Protein AF-A0A645CYQ6-F1 (afdb_monomer_lite)

InterPro domains:
  IPR005130 Serine dehydratase-like, alpha subunit [PF03313] (1-161)
  IPR021144 Uncharacterised protein family UPF0597 [PTHR30501] (1-165)

Foldseek 3Di:
DDAPPHPLLLCLLQVLLQVLCVVVVHDPVLSVVLSVQLSVQLVVLDVLLDPDFQFPSNQLSSLLSNLLSNLCSVPVDNQLSFLLSLQSNVVRLPHGDLDDDPVSVVSNVNSSVSSVVSSVCSVVVDGDDDDDLRDPGSVSSSVSSSCCGCVVCVCVVVVSVVVVVVVVD

Second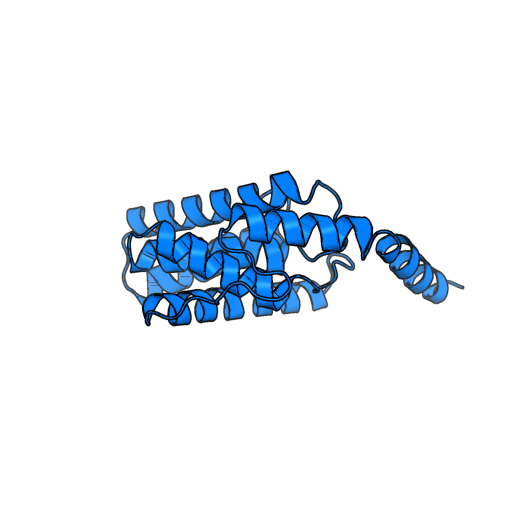ary structure (DSSP, 8-state):
--BTTBHHHHHHHHHHHHHHHHHTT--HHHHHHHHHHHHHHHHHHHHHS-SS-SB-TTTTHHHHHHHHHHHHHHH--HHHHHHHHHHHHHHHTT-B---SSHHHHHHHHHHHHHHHHHHHHHHTT----SBTTB-SSHHHHHHHHHHIIIIISTTHHHHHHHHHHTT--

Structure (mmCIF, N/CA/C/O backbone):
data_AF-A0A645CYQ6-F1
#
_entry.id   AF-A0A645CYQ6-F1
#
loop_
_atom_site.group_PDB
_atom_site.id
_atom_site.type_symbol
_atom_site.label_atom_id
_atom_site.label_alt_id
_atom_site.label_comp_id
_atom_site.label_asym_id
_atom_site.label_entity_id
_atom_site.label_seq_id
_atom_site.pdbx_PDB_ins_code
_atom_site.Cartn_x
_atom_site.Cartn_y
_atom_site.Cartn_z
_atom_site.occupancy
_atom_site.B_iso_or_equiv
_atom_site.auth_seq_id
_atom_site.auth_comp_id
_atom_site.auth_asym_id
_atom_site.auth_atom_id
_atom_site.pdbx_PDB_model_num
ATOM 1 N N . MET A 1 1 ? -10.709 13.155 -4.428 1.00 62.00 1 MET A N 1
ATOM 2 C CA . MET A 1 1 ? -10.598 11.785 -4.979 1.00 62.00 1 MET A CA 1
ATOM 3 C C . MET A 1 1 ? -9.178 11.400 -5.393 1.00 62.00 1 MET A C 1
ATOM 5 O O . MET A 1 1 ? -8.985 10.244 -5.729 1.00 62.00 1 MET A O 1
ATOM 9 N N . SER A 1 2 ? -8.180 12.291 -5.383 1.00 88.69 2 SER A N 1
ATOM 10 C CA . SER A 1 2 ? -6.776 11.894 -5.559 1.00 88.69 2 SER A CA 1
ATOM 11 C C . SER A 1 2 ? -6.107 11.621 -4.207 1.00 88.69 2 SER A C 1
ATOM 13 O O . SER A 1 2 ? -6.511 12.179 -3.189 1.00 88.69 2 SER A O 1
ATOM 15 N N . SER A 1 3 ? -5.082 10.769 -4.201 1.00 91.56 3 SER A N 1
ATOM 16 C CA . SER A 1 3 ? -4.177 10.560 -3.065 1.00 91.56 3 SER A CA 1
ATOM 17 C C . SER A 1 3 ? -2.741 10.702 -3.556 1.00 91.56 3 SER A C 1
ATOM 19 O O . SER A 1 3 ? -2.401 10.170 -4.615 1.00 91.56 3 SER A O 1
ATOM 21 N N . ALA A 1 4 ? -1.906 11.458 -2.838 1.00 89.31 4 ALA A N 1
ATOM 22 C CA . ALA A 1 4 ? -0.513 11.720 -3.219 1.00 89.31 4 ALA A CA 1
ATOM 23 C C . ALA A 1 4 ? -0.338 12.107 -4.712 1.00 89.31 4 ALA A C 1
ATOM 25 O O . ALA A 1 4 ? 0.559 11.617 -5.394 1.00 89.31 4 ALA A O 1
ATOM 26 N N . GLY A 1 5 ? -1.243 12.942 -5.239 1.00 87.75 5 GLY A N 1
ATOM 27 C CA . GLY A 1 5 ? -1.195 13.447 -6.619 1.00 87.75 5 GLY A CA 1
ATOM 28 C C . GLY A 1 5 ? -1.771 12.530 -7.709 1.00 87.75 5 GLY A C 1
ATOM 29 O O . GLY A 1 5 ? -1.772 12.927 -8.867 1.00 87.75 5 GLY A O 1
ATOM 30 N N . SER A 1 6 ? -2.300 11.344 -7.379 1.00 92.00 6 SER A N 1
ATOM 31 C CA . SER A 1 6 ? -2.848 10.391 -8.362 1.00 92.00 6 SER A CA 1
ATOM 32 C C . SER A 1 6 ? -4.301 10.016 -8.066 1.00 92.00 6 SER A C 1
ATOM 34 O O . SER A 1 6 ? -4.667 9.727 -6.924 1.00 92.00 6 SER A O 1
ATOM 36 N N . GLY A 1 7 ? -5.136 9.993 -9.110 1.00 94.50 7 GLY A N 1
ATOM 37 C CA . GLY A 1 7 ? -6.523 9.523 -9.032 1.00 94.50 7 GLY A CA 1
ATOM 38 C C . GLY A 1 7 ? -6.609 8.031 -8.708 1.00 94.50 7 GLY A C 1
ATOM 39 O O . GLY A 1 7 ? -7.350 7.650 -7.810 1.00 94.50 7 GLY A O 1
ATOM 40 N N . ASN A 1 8 ? -5.775 7.201 -9.345 1.00 95.25 8 ASN A N 1
ATOM 41 C CA . ASN A 1 8 ? -5.753 5.755 -9.096 1.00 95.25 8 ASN A CA 1
ATOM 42 C C . ASN A 1 8 ? -5.327 5.428 -7.662 1.00 95.25 8 ASN A C 1
ATOM 44 O O . ASN A 1 8 ? -5.884 4.519 -7.060 1.00 95.25 8 ASN A O 1
ATOM 48 N N . HIS A 1 9 ? -4.401 6.201 -7.081 1.00 95.88 9 HIS A N 1
ATOM 49 C CA . HIS A 1 9 ? -4.078 6.049 -5.659 1.00 95.88 9 HIS A CA 1
ATOM 50 C C . HIS A 1 9 ? -5.285 6.372 -4.779 1.00 95.88 9 HIS A C 1
ATOM 52 O O . HIS A 1 9 ? -5.504 5.708 -3.776 1.00 95.88 9 HIS A O 1
ATOM 58 N N . GLY A 1 10 ? -6.061 7.400 -5.127 1.00 97.06 10 GLY A N 1
ATOM 59 C CA . GLY A 1 10 ? -7.255 7.752 -4.369 1.00 97.06 10 GLY A CA 1
ATOM 60 C C . GLY A 1 10 ? -8.356 6.703 -4.485 1.00 97.06 10 GLY A C 1
ATOM 61 O O . GLY A 1 10 ? -8.960 6.367 -3.475 1.00 97.06 10 GLY A O 1
ATOM 62 N N . VAL A 1 11 ? -8.561 6.118 -5.669 1.00 97.38 11 VAL A N 1
ATOM 63 C CA . VAL A 1 11 ? -9.482 4.984 -5.847 1.00 97.38 11 VAL A CA 1
ATOM 64 C C . VAL A 1 11 ? -9.078 3.818 -4.941 1.00 97.38 11 VAL A C 1
ATOM 66 O O . VAL A 1 11 ? -9.915 3.356 -4.166 1.00 97.38 11 VAL A O 1
ATOM 69 N N . THR A 1 12 ? -7.805 3.398 -4.964 1.00 98.06 12 THR A N 1
ATOM 70 C CA . THR A 1 12 ? -7.322 2.310 -4.097 1.00 98.06 12 THR A CA 1
ATOM 71 C C . THR A 1 12 ? -7.383 2.673 -2.612 1.00 98.06 12 THR A C 1
ATOM 73 O O . THR A 1 12 ? -7.755 1.832 -1.813 1.00 98.06 12 THR A O 1
ATOM 76 N N . ALA A 1 13 ? -7.048 3.903 -2.216 1.00 98.31 13 ALA A N 1
ATOM 77 C CA . ALA A 1 13 ? -7.026 4.299 -0.804 1.00 98.31 13 ALA A CA 1
ATOM 78 C C . ALA A 1 13 ? -8.433 4.476 -0.199 1.00 98.31 13 ALA A C 1
ATOM 80 O O . ALA A 1 13 ? -8.610 4.351 1.008 1.00 98.31 13 ALA A O 1
ATOM 81 N N . ILE A 1 14 ? -9.437 4.807 -1.016 1.00 98.50 14 ILE A N 1
ATOM 82 C CA . ILE A 1 14 ? -10.775 5.162 -0.525 1.00 98.50 14 ILE A CA 1
ATOM 83 C C . ILE A 1 14 ? -11.738 3.981 -0.634 1.00 98.50 14 ILE A C 1
ATOM 85 O O . ILE A 1 14 ? -12.388 3.632 0.350 1.00 98.50 14 ILE A O 1
ATOM 89 N N . LEU A 1 15 ? -11.874 3.386 -1.825 1.00 98.31 15 LEU A N 1
ATOM 90 C CA . LEU A 1 15 ? -12.979 2.462 -2.096 1.00 98.31 15 LEU A CA 1
ATOM 91 C C . LEU A 1 15 ? -12.915 1.162 -1.283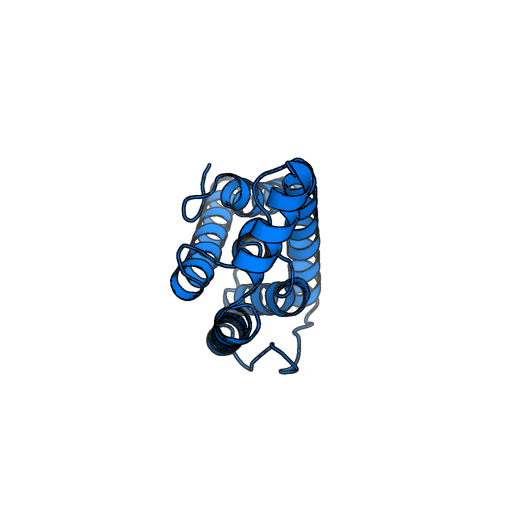 1.00 98.31 15 LEU A C 1
ATOM 93 O O . LEU A 1 15 ? -13.945 0.805 -0.718 1.00 98.31 15 LEU A O 1
ATOM 97 N N . PRO A 1 16 ? -11.769 0.469 -1.149 1.00 98.38 16 PRO A N 1
ATOM 98 C CA . PRO A 1 16 ? -11.689 -0.754 -0.350 1.00 98.38 16 PRO A CA 1
ATOM 99 C C . PRO A 1 16 ? -12.072 -0.510 1.112 1.00 98.38 16 PRO A C 1
ATOM 101 O O . PRO A 1 16 ? -12.863 -1.261 1.678 1.00 98.38 16 PRO A O 1
ATOM 104 N N . VAL A 1 17 ? -11.586 0.591 1.698 1.00 98.75 17 VAL A N 1
ATOM 105 C CA . VAL A 1 17 ? -11.912 0.995 3.073 1.00 98.75 17 VAL A CA 1
ATOM 106 C C . VAL A 1 17 ? -13.404 1.298 3.207 1.00 98.75 17 VAL A C 1
ATOM 108 O O . VAL A 1 17 ? -14.053 0.790 4.117 1.00 98.75 17 VAL A O 1
ATOM 111 N N . ALA A 1 18 ? -13.965 2.089 2.289 1.00 98.56 18 ALA A N 1
ATOM 112 C CA . ALA A 1 18 ? -15.375 2.471 2.313 1.00 98.56 18 ALA A CA 1
ATOM 113 C C . ALA A 1 18 ? -16.317 1.270 2.127 1.00 98.56 18 ALA A C 1
ATOM 115 O O . ALA A 1 18 ? -17.326 1.174 2.823 1.00 98.56 18 ALA A O 1
ATOM 116 N N . VAL A 1 19 ? -15.976 0.336 1.234 1.00 98.44 19 VAL A N 1
ATOM 117 C CA . VAL A 1 19 ? -16.746 -0.898 1.018 1.00 98.44 19 VAL A CA 1
ATOM 118 C C . VAL A 1 19 ? -16.697 -1.789 2.259 1.00 98.44 19 VAL A C 1
ATOM 120 O O . VAL A 1 19 ? -17.742 -2.276 2.687 1.00 98.44 19 VAL A O 1
ATOM 123 N N . CYS A 1 20 ? -15.528 -1.952 2.891 1.00 98.56 20 CYS A N 1
ATOM 124 C CA . CYS A 1 20 ? -15.419 -2.692 4.152 1.00 98.56 20 CYS A CA 1
ATOM 125 C C . CYS A 1 20 ? -16.236 -2.024 5.267 1.00 98.56 20 CYS A C 1
ATOM 127 O O . CYS A 1 20 ? -16.967 -2.697 5.990 1.00 98.56 20 CYS A O 1
ATOM 129 N N . ALA A 1 21 ? -16.169 -0.697 5.378 1.00 98.62 21 ALA A N 1
ATOM 130 C CA . ALA A 1 21 ? -16.945 0.065 6.350 1.00 98.62 21 ALA A CA 1
ATOM 131 C C . ALA A 1 21 ? -18.450 -0.121 6.166 1.00 98.62 21 ALA A C 1
ATOM 133 O O . ALA A 1 21 ? -19.156 -0.412 7.131 1.00 98.62 21 ALA A O 1
ATOM 134 N N . GLN A 1 22 ? -18.927 -0.021 4.925 1.00 98.56 22 GLN A N 1
ATOM 135 C CA . GLN A 1 22 ? -20.325 -0.258 4.594 1.00 98.56 22 GLN A CA 1
ATOM 136 C C . GLN A 1 22 ? -20.743 -1.692 4.937 1.00 98.56 22 GLN A C 1
ATOM 138 O O . GLN A 1 22 ? -21.782 -1.887 5.564 1.00 98.56 22 GLN A O 1
ATOM 143 N N . HIS A 1 23 ? -19.933 -2.685 4.560 1.00 98.31 23 HIS A N 1
ATOM 144 C CA . HIS A 1 23 ? -20.214 -4.095 4.827 1.00 98.31 23 HIS A CA 1
ATOM 145 C C . HIS A 1 23 ? -20.321 -4.394 6.330 1.00 98.31 23 HIS A C 1
ATOM 147 O O . HIS A 1 23 ? -21.205 -5.135 6.749 1.00 98.31 23 HIS A O 1
ATOM 153 N N . HIS A 1 24 ? -19.466 -3.775 7.146 1.00 98.12 24 HIS A N 1
ATOM 154 C CA . HIS A 1 24 ? -19.449 -3.952 8.599 1.00 98.12 24 HIS A CA 1
ATOM 155 C C . HIS A 1 24 ? -20.334 -2.954 9.366 1.00 98.12 24 HIS A C 1
ATOM 157 O O . HIS A 1 24 ? -20.230 -2.870 10.589 1.00 98.12 24 HIS A O 1
ATOM 163 N N . GLY A 1 25 ? -21.198 -2.194 8.681 1.00 98.25 25 GLY A N 1
ATOM 164 C CA . GLY A 1 25 ? -22.139 -1.269 9.323 1.00 98.25 25 GLY A CA 1
ATOM 165 C C . GLY A 1 25 ? -21.470 -0.137 10.110 1.00 98.25 25 GLY A C 1
ATOM 166 O O . GLY A 1 25 ? -22.033 0.352 11.089 1.00 98.25 25 GLY A O 1
ATOM 167 N N . LYS A 1 26 ? -20.259 0.265 9.714 1.00 98.62 26 LYS A N 1
ATOM 168 C CA . LYS A 1 26 ? -19.477 1.304 10.389 1.00 98.62 26 LYS A CA 1
ATOM 169 C C . LYS A 1 26 ? -20.088 2.685 10.181 1.00 98.62 26 LYS A C 1
ATOM 171 O O . LYS A 1 26 ? -20.626 3.002 9.118 1.00 98.62 26 LYS A O 1
ATOM 176 N N . SER A 1 27 ? -19.975 3.536 11.196 1.00 98.50 27 SER A N 1
ATOM 177 C CA . SER A 1 27 ? -20.484 4.903 11.133 1.00 98.50 27 SER A CA 1
ATOM 178 C C . SER A 1 27 ? -19.724 5.748 10.104 1.00 98.50 27 SER A C 1
ATOM 180 O O . SER A 1 27 ? -18.590 5.455 9.706 1.00 98.50 27 SER A O 1
ATOM 182 N N . ARG A 1 28 ? -20.331 6.867 9.693 1.00 98.25 28 ARG A N 1
ATOM 183 C CA . ARG A 1 28 ? -19.683 7.840 8.799 1.00 98.25 28 ARG A CA 1
ATOM 184 C C . ARG A 1 28 ? -18.390 8.398 9.397 1.00 98.25 28 ARG A C 1
ATOM 186 O O . ARG A 1 28 ? -17.447 8.650 8.652 1.00 98.25 28 ARG A O 1
ATOM 193 N N . GLU A 1 29 ? -18.344 8.590 10.714 1.00 98.50 29 GLU A N 1
ATOM 194 C CA . GLU A 1 29 ? -17.149 9.086 11.397 1.00 98.50 29 GLU A CA 1
ATOM 195 C C . GLU A 1 29 ? -16.026 8.042 11.402 1.00 98.50 29 GLU A C 1
ATOM 197 O O . GLU A 1 29 ? -14.911 8.364 10.995 1.00 98.50 29 GLU A O 1
ATOM 202 N N . GLU A 1 30 ? -16.315 6.790 11.780 1.00 98.62 30 GLU A N 1
ATOM 203 C CA . GLU A 1 30 ? -15.337 5.692 11.717 1.00 98.62 30 GLU A CA 1
ATOM 204 C C . GLU A 1 30 ? -14.794 5.517 10.294 1.00 98.62 30 GLU A C 1
ATOM 206 O O . GLU A 1 30 ? -13.582 5.438 10.089 1.00 98.62 30 GLU A O 1
ATOM 211 N N . THR A 1 31 ? -15.685 5.548 9.299 1.00 98.75 31 THR A N 1
ATOM 212 C CA . THR A 1 31 ? -15.318 5.461 7.880 1.00 98.75 31 THR A CA 1
ATOM 213 C C . THR A 1 31 ? -14.387 6.603 7.478 1.00 98.75 31 THR A C 1
ATOM 215 O O . THR A 1 31 ? -13.348 6.374 6.862 1.00 98.75 31 THR A O 1
ATOM 218 N N . ALA A 1 32 ? -14.725 7.845 7.842 1.00 98.56 32 ALA A N 1
ATOM 219 C CA . ALA A 1 32 ? -13.914 9.011 7.510 1.00 98.56 32 ALA A CA 1
ATOM 220 C C . ALA A 1 32 ? -12.528 8.953 8.169 1.00 98.56 32 ALA A C 1
ATOM 222 O O . ALA A 1 32 ? -11.531 9.253 7.509 1.00 98.56 32 ALA A O 1
ATOM 223 N N . ARG A 1 33 ? -12.446 8.523 9.436 1.00 98.62 33 ARG A N 1
ATOM 224 C CA . ARG A 1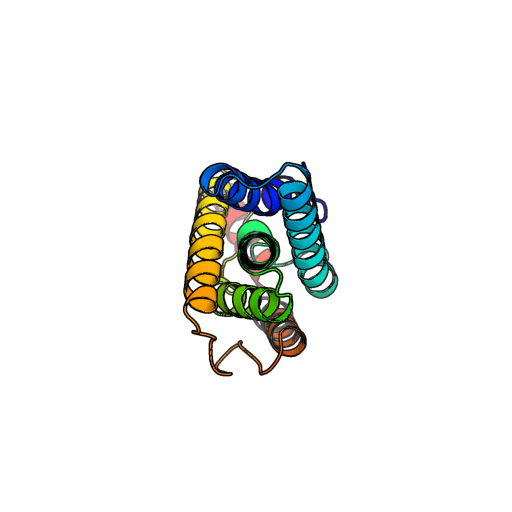 33 ? -11.174 8.337 10.152 1.00 98.62 33 ARG A CA 1
ATOM 225 C C . ARG A 1 33 ? -10.307 7.270 9.486 1.00 98.62 33 ARG A C 1
ATOM 227 O O . ARG A 1 33 ? -9.130 7.520 9.244 1.00 98.62 33 ARG A O 1
ATOM 234 N N . ALA A 1 34 ? -10.885 6.128 9.122 1.00 98.75 34 ALA A N 1
ATOM 235 C CA . ALA A 1 34 ? -10.164 5.053 8.443 1.00 98.75 34 ALA A CA 1
ATOM 236 C C . ALA A 1 34 ? -9.672 5.451 7.040 1.00 98.75 34 ALA A C 1
ATOM 238 O O . ALA A 1 34 ? -8.531 5.167 6.676 1.00 98.75 34 ALA A O 1
ATOM 239 N N . VAL A 1 35 ? -10.492 6.166 6.263 1.00 98.69 35 VAL A N 1
ATOM 240 C CA . VAL A 1 35 ? -10.087 6.694 4.948 1.00 98.69 35 VAL A CA 1
ATOM 241 C C . VAL A 1 35 ? -8.970 7.732 5.096 1.00 98.69 35 VAL A C 1
ATOM 243 O O . VAL A 1 35 ? -7.998 7.708 4.339 1.00 98.69 35 VAL A O 1
ATOM 246 N N . ALA A 1 36 ? -9.053 8.619 6.093 1.00 98.44 36 ALA A N 1
ATOM 247 C CA . ALA A 1 36 ? -7.977 9.562 6.392 1.00 98.44 36 ALA A CA 1
ATOM 248 C C . ALA A 1 36 ? -6.676 8.832 6.765 1.00 98.44 36 ALA A C 1
ATOM 250 O O . ALA A 1 36 ? -5.612 9.176 6.247 1.00 98.44 36 ALA A O 1
ATOM 251 N N . PHE A 1 37 ? -6.763 7.782 7.586 1.00 98.44 37 PHE A N 1
ATOM 252 C CA . PHE A 1 37 ? -5.625 6.933 7.937 1.00 98.44 37 PHE A CA 1
ATOM 253 C C . PHE A 1 37 ? -4.995 6.283 6.695 1.00 98.44 37 PHE A C 1
ATOM 255 O O . PHE A 1 37 ? -3.783 6.365 6.501 1.00 98.44 37 PHE A O 1
ATOM 262 N N . SER A 1 38 ? -5.813 5.743 5.785 1.00 98.81 38 SER A N 1
ATOM 263 C CA . SER A 1 38 ? -5.340 5.186 4.510 1.00 98.81 38 SER A CA 1
ATOM 264 C C . SER A 1 38 ? -4.592 6.212 3.653 1.00 98.81 38 SER A C 1
ATOM 266 O O . SER A 1 38 ? -3.576 5.890 3.026 1.00 98.81 38 SER A O 1
ATOM 268 N N . HIS A 1 39 ? -5.072 7.457 3.602 1.00 98.44 39 HIS A N 1
ATOM 269 C CA . HIS A 1 39 ? -4.386 8.535 2.890 1.00 98.44 39 HIS A CA 1
ATOM 270 C C . HIS A 1 39 ? -3.038 8.883 3.526 1.00 98.44 39 HIS A C 1
ATOM 272 O O . HIS A 1 39 ? -2.054 9.043 2.800 1.00 98.44 39 HIS A O 1
ATOM 278 N N . LEU A 1 40 ? -2.975 8.969 4.856 1.00 98.06 40 LEU A N 1
ATOM 279 C CA . LEU A 1 40 ? -1.735 9.238 5.585 1.00 98.06 40 LEU A CA 1
ATOM 280 C C . LEU A 1 40 ? -0.703 8.127 5.358 1.00 98.06 40 LEU A C 1
ATOM 282 O O . LEU A 1 40 ? 0.437 8.427 5.009 1.00 98.06 40 LEU A O 1
ATOM 286 N N . ALA A 1 41 ? -1.115 6.862 5.448 1.00 98.31 41 ALA A N 1
ATOM 287 C CA . ALA A 1 41 ? -0.261 5.705 5.182 1.00 98.31 41 ALA A CA 1
ATOM 288 C C . ALA A 1 41 ? 0.242 5.670 3.724 1.00 98.31 41 ALA A C 1
ATOM 290 O O . ALA A 1 41 ? 1.429 5.463 3.469 1.00 98.31 41 ALA A O 1
ATOM 291 N N . THR A 1 42 ? -0.629 5.974 2.754 1.00 97.94 42 THR A N 1
ATOM 292 C CA . THR A 1 42 ? -0.226 6.109 1.341 1.00 97.94 42 THR A CA 1
ATOM 293 C C . THR A 1 42 ? 0.813 7.222 1.173 1.00 97.94 42 THR A C 1
ATOM 295 O O . THR A 1 42 ? 1.822 7.047 0.488 1.00 97.94 42 THR A O 1
ATOM 298 N N . SER A 1 43 ? 0.573 8.377 1.801 1.00 96.38 43 SER A N 1
ATOM 299 C CA . SER A 1 43 ? 1.466 9.536 1.749 1.00 96.38 43 SER A CA 1
ATOM 300 C C . SER A 1 43 ? 2.825 9.233 2.383 1.00 96.38 43 SER A C 1
ATOM 302 O O . SER A 1 43 ? 3.851 9.595 1.815 1.00 96.38 43 SER A O 1
ATOM 304 N N . TYR A 1 44 ? 2.849 8.499 3.499 1.00 96.81 44 TYR A N 1
ATOM 305 C CA . TYR A 1 44 ? 4.069 8.052 4.174 1.00 96.81 44 TYR A CA 1
ATOM 306 C C . TYR A 1 44 ? 4.984 7.236 3.247 1.00 96.81 44 TYR A C 1
ATOM 308 O O . TYR A 1 44 ? 6.196 7.453 3.219 1.00 96.81 44 TYR A O 1
ATOM 316 N N . ILE A 1 45 ? 4.423 6.323 2.451 1.00 96.19 45 ILE A N 1
ATOM 317 C CA . ILE A 1 45 ? 5.205 5.539 1.482 1.00 96.19 45 ILE A CA 1
ATOM 318 C C . ILE A 1 45 ? 5.622 6.425 0.300 1.00 96.19 45 ILE A C 1
ATOM 320 O O . ILE A 1 45 ? 6.758 6.376 -0.180 1.00 96.19 45 ILE A O 1
ATOM 324 N N . LYS A 1 46 ? 4.708 7.272 -0.187 1.00 94.56 46 LYS A N 1
ATOM 325 C CA . LYS A 1 46 ? 4.966 8.140 -1.342 1.00 94.56 46 LYS A CA 1
ATOM 326 C C . LYS A 1 46 ? 5.985 9.243 -1.078 1.00 94.56 46 LYS A C 1
ATOM 328 O O . LYS A 1 46 ? 6.704 9.593 -2.010 1.00 94.56 46 LYS A O 1
ATOM 333 N N . SER A 1 47 ? 6.093 9.749 0.147 1.00 93.44 47 SER A N 1
ATOM 334 C CA . SER A 1 47 ? 7.106 10.746 0.508 1.00 93.44 47 SER A CA 1
ATOM 335 C C . SER A 1 47 ? 8.529 10.186 0.459 1.00 93.44 47 SER A C 1
ATOM 337 O O . SER A 1 47 ? 9.461 10.953 0.244 1.00 93.44 47 SER A O 1
ATOM 339 N N . ARG A 1 48 ? 8.692 8.863 0.599 1.00 93.38 48 ARG A N 1
ATOM 340 C CA . ARG A 1 48 ? 9.992 8.170 0.576 1.00 93.38 48 ARG A CA 1
ATOM 341 C C . ARG A 1 48 ? 10.350 7.584 -0.786 1.00 93.38 48 ARG A C 1
ATOM 343 O O . ARG A 1 48 ? 11.507 7.593 -1.164 1.00 93.38 48 ARG A O 1
ATOM 350 N N . THR A 1 49 ? 9.357 7.129 -1.549 1.00 88.38 49 THR A N 1
ATOM 351 C CA . THR A 1 49 ? 9.558 6.559 -2.901 1.00 88.38 49 THR A CA 1
ATOM 352 C C . THR A 1 49 ? 9.675 7.606 -4.011 1.00 88.38 49 THR A C 1
ATOM 354 O O . THR A 1 49 ? 9.781 7.253 -5.181 1.00 88.38 49 THR A O 1
ATOM 357 N N . GLY A 1 50 ? 9.596 8.896 -3.677 1.00 81.56 50 GLY A N 1
ATOM 358 C CA . GLY A 1 50 ? 9.746 9.988 -4.634 1.00 81.56 50 GLY A CA 1
ATOM 359 C C . GLY A 1 50 ? 8.551 10.200 -5.576 1.00 81.56 50 GLY A C 1
ATOM 360 O O . GLY A 1 50 ? 7.538 9.486 -5.566 1.00 81.56 50 GLY A O 1
ATOM 361 N N . ARG A 1 51 ? 8.666 11.252 -6.399 1.00 74.44 51 ARG A N 1
ATOM 362 C CA . ARG A 1 51 ? 7.637 11.667 -7.371 1.00 74.44 51 ARG A CA 1
ATOM 363 C C . ARG A 1 51 ? 7.540 10.727 -8.572 1.00 74.44 51 ARG A C 1
ATOM 365 O O . ARG A 1 51 ? 6.429 10.427 -9.000 1.00 74.44 51 ARG A O 1
ATOM 372 N N . LEU A 1 52 ? 8.682 10.277 -9.087 1.00 77.62 52 LEU A N 1
ATOM 373 C CA . LEU A 1 52 ? 8.782 9.297 -10.163 1.00 77.62 52 LEU A CA 1
ATOM 374 C C . LEU A 1 52 ? 9.304 7.994 -9.553 1.00 77.62 52 LEU A C 1
ATOM 376 O O . LEU A 1 52 ? 10.300 8.025 -8.838 1.00 77.62 52 LEU A O 1
ATOM 380 N N . THR A 1 53 ? 8.617 6.877 -9.781 1.00 83.31 53 THR A N 1
ATOM 381 C CA . THR A 1 53 ? 9.064 5.565 -9.302 1.00 83.31 53 THR A CA 1
ATOM 382 C C . THR A 1 53 ? 8.715 4.481 -10.321 1.00 83.31 53 THR A C 1
ATOM 384 O O . THR A 1 53 ? 7.610 4.510 -10.874 1.00 83.31 53 THR A O 1
ATOM 387 N N . PRO A 1 54 ? 9.620 3.508 -10.535 1.00 88.50 54 PRO A N 1
ATOM 388 C CA . PRO A 1 54 ? 9.373 2.352 -11.391 1.00 88.50 54 PRO A CA 1
ATOM 389 C C . PRO A 1 54 ? 8.343 1.372 -10.807 1.00 88.50 54 PRO A C 1
ATOM 391 O O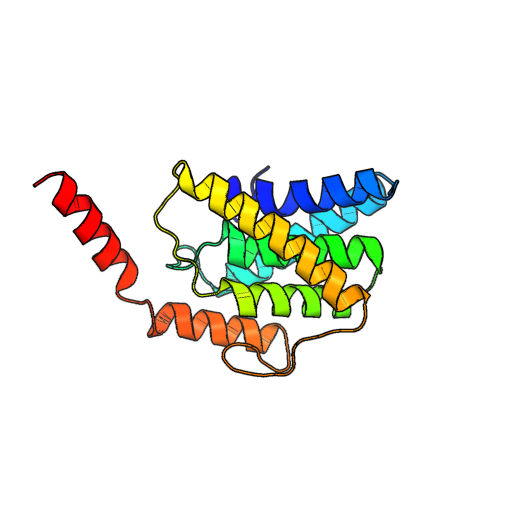 . PRO A 1 54 ? 7.861 0.499 -11.526 1.00 88.50 54 PRO A O 1
ATOM 394 N N . THR A 1 55 ? 7.976 1.504 -9.528 1.00 92.25 55 THR A N 1
ATOM 395 C CA . THR A 1 55 ? 6.982 0.652 -8.848 1.00 92.25 55 THR A CA 1
ATOM 396 C C . THR A 1 55 ? 5.568 1.251 -8.928 1.00 92.25 55 THR A C 1
ATOM 398 O O . THR A 1 55 ? 5.399 2.473 -8.910 1.00 92.25 55 THR A O 1
ATOM 401 N N . CYS A 1 56 ? 4.500 0.441 -9.024 1.00 95.00 56 CYS A N 1
ATOM 402 C CA . CYS A 1 56 ? 3.138 0.988 -9.077 1.00 95.00 56 CYS A CA 1
ATOM 403 C C . CYS A 1 56 ? 2.733 1.544 -7.718 1.00 95.00 56 CYS A C 1
ATOM 405 O O . CYS A 1 56 ? 2.316 0.809 -6.826 1.00 95.00 56 CYS A O 1
ATOM 407 N N . GLY A 1 57 ? 2.701 2.871 -7.604 1.00 94.69 57 GLY A N 1
ATOM 408 C CA . GLY A 1 57 ? 2.140 3.536 -6.427 1.00 94.69 57 GLY A CA 1
ATOM 409 C C . GLY A 1 57 ? 0.674 3.166 -6.158 1.00 94.69 57 GLY A C 1
ATOM 410 O O . GLY A 1 57 ? 0.225 3.233 -5.019 1.00 94.69 57 GLY A O 1
ATOM 411 N N . CYS A 1 58 ? -0.062 2.725 -7.182 1.00 95.25 58 CYS A N 1
ATOM 412 C CA . CYS A 1 58 ? -1.456 2.306 -7.084 1.00 95.25 58 CYS A CA 1
ATOM 413 C C . CYS A 1 58 ? -1.679 1.038 -6.252 1.00 95.25 58 CYS A C 1
ATOM 415 O O . CYS A 1 58 ? -2.693 0.938 -5.568 1.00 95.25 58 CYS A O 1
ATOM 417 N N . THR A 1 59 ? -0.757 0.080 -6.328 1.00 96.38 59 THR A N 1
ATOM 418 C CA . THR A 1 59 ? -0.857 -1.218 -5.651 1.00 96.38 59 THR A CA 1
ATOM 419 C C . THR A 1 59 ? 0.052 -1.282 -4.449 1.00 96.38 59 THR A C 1
ATOM 421 O O . THR A 1 59 ? -0.360 -1.761 -3.405 1.00 96.38 59 THR A O 1
ATOM 424 N N . VAL A 1 60 ? 1.258 -0.737 -4.579 1.00 96.44 60 VAL A N 1
ATOM 425 C CA . VAL A 1 60 ? 2.265 -0.757 -3.528 1.00 96.44 60 VAL A CA 1
ATOM 426 C C . VAL A 1 60 ? 1.909 0.271 -2.460 1.00 96.44 60 VAL A C 1
ATOM 428 O O . VAL A 1 60 ? 1.545 -0.089 -1.348 1.00 96.44 60 VAL A O 1
ATOM 431 N N . ALA A 1 61 ? 1.934 1.564 -2.796 1.00 97.00 61 ALA A N 1
ATOM 432 C CA . ALA A 1 61 ? 1.717 2.614 -1.802 1.00 97.00 61 ALA A CA 1
ATOM 433 C C . ALA A 1 61 ? 0.246 2.728 -1.378 1.00 97.00 61 ALA A C 1
ATOM 435 O O . ALA A 1 61 ? -0.062 2.732 -0.189 1.00 97.00 61 ALA A O 1
ATOM 436 N N . ALA A 1 62 ? -0.669 2.820 -2.343 1.00 97.94 62 ALA A N 1
ATOM 437 C CA . ALA A 1 62 ? -2.086 2.990 -2.049 1.00 97.94 62 ALA A CA 1
ATOM 438 C C . ALA A 1 62 ? -2.765 1.686 -1.606 1.00 97.94 62 ALA A C 1
ATOM 440 O O . ALA A 1 62 ? -3.690 1.752 -0.805 1.00 97.94 62 ALA A O 1
ATOM 441 N N . GLY A 1 63 ? -2.292 0.518 -2.060 1.00 98.44 63 GLY A N 1
ATOM 442 C CA . GLY A 1 63 ? -2.751 -0.772 -1.532 1.00 98.44 63 GLY A CA 1
ATOM 443 C C . GLY A 1 63 ? -2.313 -0.979 -0.083 1.00 98.44 63 GLY A C 1
ATOM 444 O O . GLY A 1 63 ? -3.144 -1.317 0.752 1.00 98.44 63 GLY A O 1
ATOM 445 N N . ALA A 1 64 ? -1.057 -0.666 0.262 1.00 98.44 64 ALA A N 1
ATOM 446 C CA . ALA A 1 64 ? -0.615 -0.684 1.658 1.00 98.44 64 ALA A CA 1
ATOM 447 C C . ALA A 1 64 ? -1.400 0.325 2.511 1.00 98.44 64 ALA A C 1
ATOM 449 O O . ALA A 1 64 ? -1.828 0.004 3.617 1.00 98.44 64 ALA A O 1
ATOM 450 N N . GLY A 1 65 ? -1.665 1.524 1.981 1.00 98.62 65 GLY A N 1
ATOM 451 C CA . GLY A 1 65 ? -2.537 2.496 2.639 1.00 98.62 65 GLY A CA 1
ATOM 452 C C . GLY A 1 65 ? -3.944 1.951 2.893 1.00 98.62 65 GLY A C 1
ATOM 453 O O . GLY A 1 65 ? -4.449 2.067 4.007 1.00 98.62 65 GLY A O 1
ATOM 454 N N . ALA A 1 66 ? -4.549 1.306 1.895 1.00 98.81 66 ALA A N 1
ATOM 455 C CA . ALA A 1 66 ? -5.866 0.694 2.023 1.00 98.81 66 ALA A CA 1
ATOM 456 C C . ALA A 1 66 ? -5.874 -0.442 3.056 1.00 98.81 66 ALA A C 1
ATOM 458 O O . ALA A 1 66 ? -6.799 -0.505 3.862 1.00 98.81 66 ALA A O 1
ATOM 459 N N . ALA A 1 67 ? -4.832 -1.280 3.092 1.00 98.81 67 ALA A N 1
ATOM 460 C CA . ALA A 1 67 ? -4.645 -2.299 4.128 1.00 98.81 67 ALA A CA 1
ATOM 461 C C . ALA A 1 67 ? -4.614 -1.667 5.521 1.00 98.81 67 ALA A C 1
ATOM 463 O O . ALA A 1 67 ? -5.358 -2.081 6.405 1.00 98.81 67 ALA A O 1
ATOM 464 N N . ALA A 1 68 ? -3.817 -0.612 5.701 1.00 98.81 68 ALA A N 1
ATOM 465 C CA . ALA A 1 68 ? -3.778 0.148 6.944 1.00 98.81 68 ALA A CA 1
ATOM 466 C C . ALA A 1 68 ? -5.161 0.702 7.330 1.00 98.81 68 ALA A C 1
ATOM 468 O O . ALA A 1 68 ? -5.586 0.555 8.473 1.00 98.81 68 ALA A O 1
ATOM 469 N N . GLY A 1 69 ? -5.884 1.304 6.380 1.00 98.81 69 GLY A N 1
ATOM 470 C CA . GLY A 1 69 ? -7.222 1.850 6.609 1.00 98.81 69 GLY A CA 1
ATOM 471 C C . GLY A 1 69 ? -8.249 0.788 7.007 1.00 98.81 69 GLY A C 1
ATOM 472 O O . GLY A 1 69 ? -8.983 0.990 7.971 1.00 98.81 69 GLY A O 1
ATOM 473 N N . ILE A 1 70 ? -8.284 -0.352 6.306 1.00 98.88 70 ILE A N 1
ATOM 474 C CA . ILE A 1 70 ? -9.186 -1.474 6.615 1.00 98.88 70 ILE A CA 1
ATOM 475 C C . ILE A 1 70 ? -8.850 -2.053 7.992 1.00 98.88 70 ILE A C 1
ATOM 477 O O . ILE A 1 70 ? -9.738 -2.207 8.828 1.00 98.88 70 ILE A O 1
ATOM 481 N N . THR A 1 71 ? -7.578 -2.336 8.267 1.00 98.81 71 THR A N 1
ATOM 482 C CA . THR A 1 71 ? -7.168 -2.917 9.550 1.00 98.81 71 THR A CA 1
ATOM 483 C C . THR A 1 71 ? -7.467 -1.976 10.710 1.00 98.81 71 THR A C 1
ATOM 485 O O . THR A 1 71 ? -8.029 -2.407 11.719 1.00 98.81 71 THR A O 1
ATOM 488 N N . TYR A 1 72 ? -7.173 -0.682 10.561 1.00 98.75 72 TYR A N 1
ATOM 489 C CA . TYR A 1 72 ? -7.473 0.317 11.585 1.00 98.75 72 TYR A CA 1
ATOM 490 C C . TYR A 1 72 ? -8.981 0.458 11.827 1.00 98.75 72 TYR A C 1
ATOM 492 O O . TYR A 1 72 ? -9.416 0.509 12.972 1.00 98.75 72 TYR A O 1
ATOM 500 N N 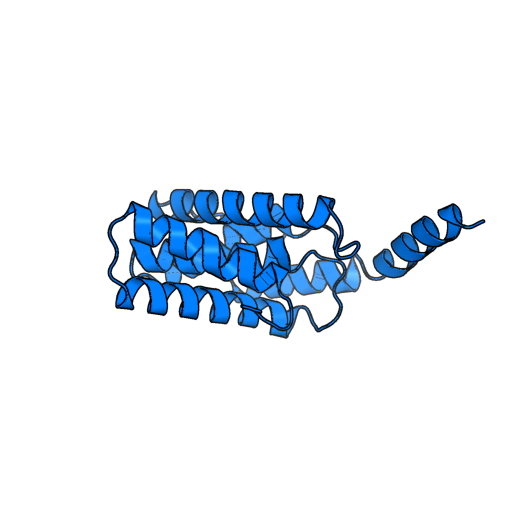. LEU A 1 73 ? -9.800 0.447 10.771 1.00 98.75 73 LEU A N 1
ATOM 501 C CA . LEU A 1 73 ? -11.262 0.483 10.885 1.00 98.75 73 LEU A CA 1
ATOM 502 C C . LEU A 1 73 ? -11.822 -0.675 11.725 1.00 98.75 73 LEU A C 1
ATOM 504 O O . LEU A 1 73 ? -12.803 -0.508 12.455 1.00 98.75 73 LEU A O 1
ATOM 508 N N . MET A 1 74 ? -11.227 -1.858 11.581 1.00 98.44 74 MET A N 1
ATOM 509 C CA . MET A 1 74 ? -11.710 -3.078 12.223 1.00 98.44 74 MET A CA 1
ATOM 510 C C . MET A 1 74 ? -11.175 -3.259 13.641 1.00 98.44 74 MET A C 1
ATOM 512 O O . MET A 1 74 ? -11.876 -3.808 14.486 1.00 98.44 74 MET A O 1
ATOM 516 N N . THR A 1 75 ? -9.954 -2.798 13.908 1.00 97.94 75 THR A N 1
ATOM 517 C CA . THR A 1 75 ? -9.242 -3.096 15.161 1.00 97.94 75 THR A CA 1
ATOM 518 C C . THR A 1 75 ? -9.024 -1.881 16.057 1.00 97.94 75 THR A C 1
ATOM 520 O O . THR A 1 75 ? -8.831 -2.048 17.255 1.00 97.94 75 THR A O 1
ATOM 523 N N . GLY A 1 76 ? -9.030 -0.668 15.496 1.00 97.94 76 GLY A N 1
ATOM 524 C CA . GLY A 1 76 ? -8.584 0.550 16.178 1.00 97.94 76 GLY A CA 1
ATOM 525 C C . GLY A 1 76 ? -7.078 0.592 16.467 1.00 97.94 76 GLY A C 1
ATOM 526 O O . GLY A 1 76 ? -6.619 1.519 17.133 1.00 97.94 76 GLY A O 1
ATOM 527 N N . ASP A 1 77 ? -6.314 -0.386 15.975 1.00 97.88 77 ASP A N 1
ATOM 528 C CA . ASP A 1 77 ? -4.925 -0.629 16.351 1.00 97.88 77 ASP A CA 1
ATOM 529 C C . ASP A 1 77 ? -3.964 -0.186 15.224 1.00 97.88 77 ASP A C 1
ATOM 531 O O . ASP A 1 77 ? -3.951 -0.785 14.139 1.00 97.88 77 ASP A O 1
ATOM 535 N N . PRO A 1 78 ? -3.165 0.877 15.439 1.00 97.56 78 PRO A N 1
ATOM 536 C CA . PRO A 1 78 ? -2.220 1.363 14.441 1.00 97.56 78 PRO A CA 1
ATOM 537 C C . PRO A 1 78 ? -1.029 0.417 14.219 1.00 97.56 78 PRO A C 1
ATOM 539 O O . PRO A 1 78 ? -0.457 0.434 13.129 1.00 97.56 78 PRO A O 1
ATOM 542 N N . GLU A 1 79 ? -0.662 -0.422 15.191 1.00 96.94 79 GLU A N 1
ATOM 543 C CA . GLU A 1 79 ? 0.434 -1.387 15.039 1.00 96.94 79 GLU A CA 1
ATOM 544 C C . GLU A 1 79 ? 0.017 -2.509 14.088 1.00 96.94 79 GLU A C 1
ATOM 546 O O . GLU A 1 79 ? 0.732 -2.817 13.131 1.00 96.94 79 GLU A O 1
ATOM 551 N N . LYS A 1 80 ? -1.204 -3.034 14.250 1.00 98.06 80 LYS A N 1
ATOM 552 C CA . LYS A 1 80 ? -1.793 -3.970 13.278 1.00 98.06 80 LYS A CA 1
ATOM 553 C C . LYS A 1 80 ? -1.937 -3.340 11.896 1.00 98.06 80 LYS A C 1
ATOM 555 O O . LYS A 1 80 ? -1.690 -3.991 10.881 1.00 98.06 80 LYS A O 1
ATOM 560 N N . ALA A 1 81 ? -2.302 -2.062 11.821 1.00 98.44 81 ALA A N 1
ATOM 561 C CA . ALA A 1 81 ? -2.358 -1.360 10.543 1.00 98.44 81 ALA A CA 1
ATOM 562 C C . ALA A 1 81 ? -0.980 -1.305 9.856 1.00 98.44 81 ALA A C 1
ATOM 564 O O . ALA A 1 81 ? -0.891 -1.564 8.654 1.00 98.44 81 ALA A O 1
ATOM 565 N N . ALA A 1 82 ? 0.094 -1.049 10.610 1.00 98.12 82 ALA A N 1
ATOM 566 C CA . ALA A 1 82 ? 1.461 -1.088 10.095 1.00 98.12 82 ALA A CA 1
ATOM 567 C C . ALA A 1 82 ? 1.875 -2.503 9.650 1.00 98.12 82 ALA A C 1
ATOM 569 O O . ALA A 1 82 ? 2.440 -2.658 8.570 1.00 98.12 82 ALA A O 1
ATOM 570 N N . GLN A 1 83 ? 1.530 -3.546 10.409 1.00 98.38 83 GLN A N 1
ATOM 571 C CA . GLN A 1 83 ? 1.766 -4.938 10.000 1.00 98.38 83 GLN A CA 1
ATOM 572 C C . GLN A 1 83 ? 1.054 -5.273 8.681 1.00 98.38 83 GLN A C 1
ATOM 574 O O . GLN A 1 83 ? 1.641 -5.899 7.800 1.00 98.38 83 GLN A O 1
ATOM 579 N N . ALA A 1 84 ? -0.181 -4.799 8.494 1.00 98.56 84 ALA A N 1
ATOM 580 C CA . ALA A 1 84 ? -0.920 -5.016 7.253 1.00 98.56 84 ALA A CA 1
ATOM 581 C C . ALA A 1 84 ? -0.262 -4.286 6.069 1.00 98.56 84 ALA A C 1
ATOM 583 O O . ALA A 1 84 ? -0.206 -4.826 4.965 1.00 98.56 84 ALA A O 1
ATOM 584 N N . MET A 1 85 ? 0.309 -3.095 6.293 1.00 98.56 85 MET A N 1
ATOM 585 C CA . MET A 1 85 ? 1.137 -2.428 5.281 1.00 98.56 85 MET A CA 1
ATOM 586 C C . MET A 1 85 ? 2.344 -3.289 4.899 1.00 98.56 85 MET A C 1
ATOM 588 O O . MET A 1 85 ? 2.608 -3.447 3.710 1.00 98.56 85 MET A O 1
ATOM 592 N N . ILE A 1 86 ? 3.053 -3.865 5.876 1.00 98.44 86 ILE A N 1
ATOM 593 C CA . ILE A 1 86 ? 4.228 -4.715 5.630 1.00 98.44 86 ILE A CA 1
ATOM 594 C C . ILE A 1 86 ? 3.864 -5.915 4.745 1.00 98.44 86 ILE A C 1
ATOM 596 O O . ILE A 1 86 ? 4.598 -6.198 3.798 1.00 98.44 86 ILE A O 1
ATOM 600 N N . VAL A 1 87 ? 2.719 -6.567 4.985 1.00 98.25 87 VAL A N 1
ATOM 601 C CA . VAL A 1 87 ? 2.229 -7.673 4.138 1.00 98.25 87 VAL A CA 1
ATOM 602 C C . VAL A 1 87 ? 2.093 -7.231 2.680 1.00 98.25 87 VAL A C 1
ATOM 604 O O . VAL A 1 87 ? 2.669 -7.857 1.789 1.00 98.25 87 VAL A O 1
ATOM 607 N N . VAL A 1 88 ? 1.396 -6.116 2.428 1.00 98.38 88 VAL A N 1
ATOM 608 C CA . VAL A 1 88 ? 1.193 -5.617 1.058 1.00 98.38 88 VAL A CA 1
ATOM 609 C C . VAL A 1 88 ? 2.518 -5.232 0.399 1.00 98.38 88 VAL A C 1
ATOM 611 O O . VAL A 1 88 ? 2.740 -5.539 -0.773 1.00 98.38 88 VAL A O 1
ATOM 614 N N . LEU A 1 89 ? 3.409 -4.563 1.136 1.00 97.56 89 LEU A N 1
ATOM 615 C CA . LEU A 1 89 ? 4.714 -4.152 0.618 1.00 97.56 89 LEU A CA 1
ATOM 616 C C . LEU A 1 89 ? 5.578 -5.363 0.255 1.00 97.56 89 LEU A C 1
ATOM 618 O O . LEU A 1 89 ? 6.129 -5.398 -0.844 1.00 97.56 89 LEU A O 1
ATOM 622 N N . GLY A 1 90 ? 5.647 -6.365 1.132 1.00 96.31 90 GLY A N 1
ATOM 623 C CA . GLY A 1 90 ? 6.387 -7.600 0.883 1.00 96.31 90 GLY A CA 1
ATOM 624 C C . GLY A 1 90 ? 5.860 -8.374 -0.325 1.00 96.31 90 GLY A C 1
ATOM 625 O O . GLY A 1 90 ? 6.652 -8.902 -1.101 1.00 96.31 90 GLY A O 1
ATOM 626 N N . ASN A 1 91 ? 4.540 -8.389 -0.530 1.00 96.50 91 ASN A N 1
ATOM 627 C CA . ASN A 1 91 ? 3.920 -9.114 -1.636 1.00 96.50 91 ASN A CA 1
ATOM 628 C C . ASN A 1 91 ? 4.040 -8.377 -2.986 1.00 96.50 91 ASN A C 1
ATOM 630 O O . ASN A 1 91 ? 4.287 -8.992 -4.022 1.00 96.50 91 ASN A O 1
ATOM 634 N N . LEU A 1 92 ? 3.874 -7.047 -3.005 1.00 96.50 92 LEU A N 1
ATOM 635 C CA . LEU A 1 92 ? 3.649 -6.304 -4.254 1.00 96.50 92 LEU A CA 1
ATOM 636 C C . LEU A 1 92 ? 4.796 -5.390 -4.702 1.00 96.50 92 LEU A C 1
ATOM 638 O O . LEU A 1 92 ? 4.676 -4.792 -5.775 1.00 96.50 92 LEU A O 1
ATOM 642 N N . VAL A 1 93 ? 5.895 -5.271 -3.945 1.00 92.00 93 VAL A N 1
ATOM 643 C CA . VAL A 1 93 ? 6.983 -4.301 -4.214 1.00 92.00 93 VAL A CA 1
ATOM 644 C C . VAL A 1 93 ? 7.478 -4.288 -5.668 1.00 92.00 93 VAL A C 1
ATOM 646 O O . VAL A 1 93 ? 7.746 -3.222 -6.216 1.00 92.00 93 VAL A O 1
ATOM 649 N N . GLY A 1 94 ? 7.554 -5.450 -6.323 1.00 90.75 94 GLY A N 1
ATOM 650 C CA . GLY A 1 94 ? 8.074 -5.582 -7.688 1.00 90.75 94 GLY A CA 1
ATOM 651 C C . GLY A 1 94 ? 7.099 -5.182 -8.800 1.00 90.75 94 GLY A C 1
ATOM 652 O O . GLY A 1 94 ? 7.456 -5.233 -9.978 1.00 90.75 94 GLY A O 1
ATOM 653 N N . MET A 1 95 ? 5.856 -4.807 -8.478 1.00 95.19 95 MET A N 1
ATOM 654 C CA . MET A 1 95 ? 4.873 -4.469 -9.502 1.00 95.19 95 MET A CA 1
ATOM 655 C C . MET A 1 95 ? 5.261 -3.178 -10.224 1.00 95.19 95 MET A C 1
ATOM 657 O O . MET A 1 95 ? 5.255 -2.102 -9.641 1.00 95.19 95 MET A O 1
ATOM 661 N N . VAL A 1 96 ? 5.521 -3.273 -11.526 1.00 93.88 96 VAL A N 1
ATOM 662 C CA . VAL A 1 96 ? 6.014 -2.153 -12.342 1.00 93.88 96 VAL A CA 1
ATOM 663 C C . VAL A 1 96 ? 4.940 -1.089 -12.606 1.00 93.88 96 VAL A C 1
ATOM 665 O O . VAL A 1 96 ? 3.770 -1.417 -12.821 1.00 93.88 96 VAL A O 1
ATOM 668 N N . CYS A 1 97 ? 5.330 0.185 -12.658 1.00 92.75 97 CYS A N 1
ATOM 669 C CA . CYS A 1 97 ? 4.517 1.292 -13.158 1.00 92.75 97 CYS A CA 1
ATOM 670 C C . CYS A 1 97 ? 4.854 1.607 -14.622 1.00 92.75 97 CYS A C 1
ATOM 672 O O . CYS A 1 97 ? 5.867 2.216 -14.929 1.00 92.75 97 CYS A O 1
ATOM 674 N N . ASP A 1 98 ? 3.968 1.221 -15.533 1.00 90.88 98 ASP A N 1
ATOM 675 C CA . ASP A 1 98 ? 4.110 1.391 -16.985 1.00 90.88 98 ASP A CA 1
ATOM 676 C C . ASP A 1 98 ? 3.008 2.303 -17.566 1.00 90.88 98 ASP A C 1
ATOM 678 O O . ASP A 1 98 ? 2.532 2.117 -18.684 1.00 90.88 98 ASP A O 1
ATOM 682 N N . GLY A 1 99 ? 2.546 3.273 -16.769 1.00 87.38 99 GLY A N 1
ATOM 683 C CA . GLY A 1 99 ? 1.576 4.296 -17.174 1.00 87.38 99 GLY A CA 1
ATOM 684 C C . GLY A 1 99 ? 0.106 3.983 -16.862 1.00 87.38 99 GLY A C 1
ATOM 685 O O . GLY A 1 99 ? -0.270 2.872 -16.466 1.00 87.38 99 GLY A O 1
ATOM 686 N N . ALA A 1 100 ? -0.748 4.993 -17.043 1.00 84.56 100 ALA A N 1
ATOM 687 C CA . ALA A 1 100 ? -2.193 4.895 -16.853 1.00 84.56 100 ALA A CA 1
ATOM 688 C C . ALA A 1 100 ? -2.857 4.348 -18.127 1.00 84.56 100 ALA A C 1
ATOM 690 O O . ALA A 1 100 ? -2.951 5.030 -19.141 1.00 84.56 100 ALA A O 1
ATOM 691 N N . LYS A 1 101 ? -3.301 3.093 -18.069 1.00 89.06 101 LYS A N 1
ATOM 692 C CA . LYS A 1 101 ? -3.995 2.386 -19.158 1.00 89.06 101 LYS A CA 1
ATOM 693 C C . LYS A 1 101 ? -5.026 1.419 -18.592 1.00 89.06 101 LYS A C 1
ATOM 695 O O . LYS A 1 101 ? -5.100 1.260 -17.376 1.00 89.06 101 LYS A O 1
ATOM 700 N N . TYR A 1 102 ? -5.744 0.707 -19.456 1.00 92.31 102 TYR A N 1
ATOM 701 C CA . TYR A 1 102 ? -6.710 -0.320 -19.054 1.00 92.31 102 TYR A CA 1
ATOM 702 C C . TYR A 1 102 ? -6.147 -1.303 -18.008 1.00 92.31 102 TYR A C 1
ATOM 704 O O . TYR A 1 102 ? -6.751 -1.513 -16.960 1.00 92.31 102 TYR A O 1
ATOM 712 N N . THR A 1 103 ? -4.927 -1.816 -18.207 1.00 93.94 103 THR A N 1
ATOM 713 C CA . THR A 1 103 ? -4.294 -2.739 -17.245 1.00 93.94 103 THR A CA 1
ATOM 714 C C . THR A 1 103 ? -3.943 -2.087 -15.902 1.00 93.94 103 THR A C 1
ATOM 716 O O . THR A 1 103 ? -3.725 -2.789 -14.922 1.00 93.94 103 THR A O 1
ATOM 719 N N . CYS A 1 104 ? -3.920 -0.753 -15.806 1.00 95.75 104 CYS A N 1
ATOM 720 C CA . CYS A 1 104 ? -3.785 -0.053 -14.527 1.00 95.75 104 CYS A CA 1
ATOM 721 C C . CYS A 1 104 ? -5.047 -0.200 -13.662 1.00 95.75 104 CYS A C 1
ATOM 723 O O . CYS A 1 104 ? -4.919 -0.306 -12.447 1.00 95.75 104 CYS A O 1
ATOM 725 N N . ALA A 1 105 ? -6.241 -0.295 -14.260 1.00 94.69 105 ALA A N 1
ATOM 726 C CA . ALA A 1 105 ? -7.465 -0.597 -13.515 1.00 94.69 105 ALA A CA 1
ATOM 727 C C . ALA A 1 105 ? -7.413 -2.006 -12.898 1.00 94.69 105 ALA A C 1
ATOM 729 O O . ALA A 1 105 ? -7.791 -2.188 -11.744 1.00 94.69 105 ALA A O 1
ATOM 730 N N . LEU A 1 106 ? -6.855 -2.981 -13.628 1.00 96.31 106 LEU A N 1
ATOM 731 C CA . LEU A 1 106 ? -6.618 -4.328 -13.096 1.00 96.31 106 LEU A CA 1
ATOM 732 C C . LEU A 1 106 ? -5.627 -4.299 -11.928 1.00 96.31 106 LEU A C 1
ATOM 734 O O . LEU A 1 106 ? -5.893 -4.904 -10.896 1.00 96.31 106 LEU A O 1
ATOM 738 N N . LYS A 1 107 ? -4.536 -3.528 -12.048 1.00 97.25 107 LYS A N 1
ATOM 739 C CA . LYS A 1 107 ? -3.584 -3.305 -10.949 1.00 97.25 107 LYS A CA 1
ATOM 740 C C . LYS A 1 107 ? -4.279 -2.699 -9.724 1.00 97.25 107 LYS A C 1
ATOM 742 O O . LYS A 1 107 ? -4.121 -3.224 -8.631 1.00 97.25 107 LYS A O 1
ATOM 747 N N . VAL A 1 108 ? -5.106 -1.663 -9.891 1.00 97.12 108 VAL A N 1
ATOM 748 C CA . VAL A 1 108 ? -5.921 -1.095 -8.797 1.00 97.12 108 VAL A CA 1
ATOM 749 C C . VAL A 1 108 ? -6.779 -2.173 -8.122 1.00 97.12 108 VAL A C 1
ATOM 751 O O . VAL A 1 108 ? -6.779 -2.259 -6.896 1.00 97.12 108 VAL A O 1
ATOM 754 N N . GLY A 1 109 ? -7.439 -3.035 -8.902 1.00 97.38 109 GLY A N 1
ATOM 755 C CA . GLY A 1 109 ? -8.191 -4.181 -8.381 1.00 97.38 109 GLY A CA 1
ATOM 756 C C . GLY A 1 109 ? -7.324 -5.160 -7.582 1.00 97.38 109 GLY A C 1
ATOM 757 O O . GLY A 1 109 ? -7.696 -5.535 -6.474 1.00 97.38 109 GLY A O 1
ATOM 758 N N . THR A 1 110 ? -6.139 -5.518 -8.086 1.00 98.19 110 THR A N 1
ATOM 759 C CA . THR A 1 110 ? -5.168 -6.351 -7.354 1.00 98.19 110 THR A CA 1
ATOM 760 C C . THR A 1 110 ? -4.753 -5.708 -6.032 1.00 98.19 110 THR A C 1
ATOM 762 O O . THR A 1 110 ? -4.744 -6.383 -5.010 1.00 98.19 110 THR A O 1
ATOM 765 N N . GLY A 1 111 ? -4.463 -4.403 -6.027 1.00 98.19 111 GLY A N 1
ATOM 766 C CA . GLY A 1 111 ? -4.119 -3.673 -4.806 1.00 98.19 111 GLY A CA 1
ATOM 767 C C . GLY A 1 111 ? -5.255 -3.661 -3.779 1.00 98.19 111 GLY A C 1
ATOM 768 O O . GLY A 1 111 ? -4.997 -3.792 -2.588 1.00 98.19 111 GLY A O 1
ATOM 769 N N . ALA A 1 112 ? -6.507 -3.548 -4.228 1.00 98.31 112 ALA A N 1
ATOM 770 C CA . ALA A 1 112 ? -7.682 -3.608 -3.359 1.00 98.31 112 ALA A CA 1
ATOM 771 C C . ALA A 1 112 ? -7.899 -5.001 -2.742 1.00 98.31 112 ALA A C 1
ATOM 773 O O . ALA A 1 112 ? -8.167 -5.102 -1.546 1.00 98.31 112 ALA A O 1
ATOM 774 N N . LEU A 1 113 ? -7.770 -6.064 -3.544 1.00 98.31 113 LEU A N 1
ATOM 775 C CA . LEU A 1 113 ? -7.878 -7.447 -3.068 1.00 98.31 113 LEU A CA 1
ATOM 776 C C . LEU A 1 113 ? -6.796 -7.757 -2.035 1.00 98.31 113 LEU A C 1
ATOM 778 O O . LEU A 1 113 ? -7.091 -8.261 -0.954 1.00 98.31 113 LEU A O 1
ATOM 782 N N . GLU A 1 114 ? -5.556 -7.393 -2.350 1.00 98.62 114 GLU A N 1
ATOM 783 C CA . GLU A 1 114 ? -4.432 -7.642 -1.460 1.00 98.62 114 GLU A CA 1
ATOM 784 C C . GLU A 1 114 ? -4.539 -6.846 -0.161 1.00 98.62 114 GLU A C 1
ATOM 786 O O . GLU A 1 114 ? -4.251 -7.371 0.910 1.00 98.62 114 GLU A O 1
ATOM 791 N N . ALA A 1 115 ? -5.029 -5.605 -0.225 1.00 98.75 115 ALA A N 1
ATOM 792 C CA . ALA A 1 115 ? -5.275 -4.803 0.965 1.00 98.75 115 ALA A CA 1
ATOM 793 C C . ALA A 1 115 ? -6.239 -5.492 1.944 1.00 98.75 115 ALA A C 1
ATOM 795 O O . ALA A 1 115 ? -6.007 -5.501 3.155 1.00 98.75 115 ALA A O 1
ATOM 796 N N . TYR A 1 116 ? -7.309 -6.091 1.417 1.00 98.62 116 TYR A N 1
ATOM 797 C CA . TYR A 1 116 ? -8.271 -6.844 2.215 1.00 98.62 116 TYR A CA 1
ATOM 798 C C . TYR A 1 116 ? -7.664 -8.135 2.785 1.00 98.62 116 TYR A C 1
ATOM 800 O O . TYR A 1 116 ? -7.831 -8.413 3.972 1.00 98.62 116 TYR A O 1
ATOM 808 N N . HIS A 1 117 ? -6.912 -8.896 1.982 1.00 98.44 117 HIS A N 1
ATOM 809 C CA . HIS A 1 117 ? -6.226 -10.103 2.455 1.00 98.44 117 HIS A CA 1
ATOM 810 C C . HIS A 1 117 ? -5.202 -9.805 3.552 1.00 98.44 117 HIS A C 1
ATOM 812 O O . HIS A 1 117 ? -5.193 -10.489 4.574 1.00 98.44 117 HIS A O 1
ATOM 818 N N . ALA A 1 118 ? -4.389 -8.761 3.385 1.00 98.56 118 ALA A N 1
ATOM 819 C CA . ALA A 1 118 ? -3.430 -8.321 4.390 1.00 98.56 118 ALA A CA 1
ATOM 820 C C . ALA A 1 118 ? -4.118 -7.952 5.710 1.00 98.56 118 ALA A C 1
ATOM 822 O O .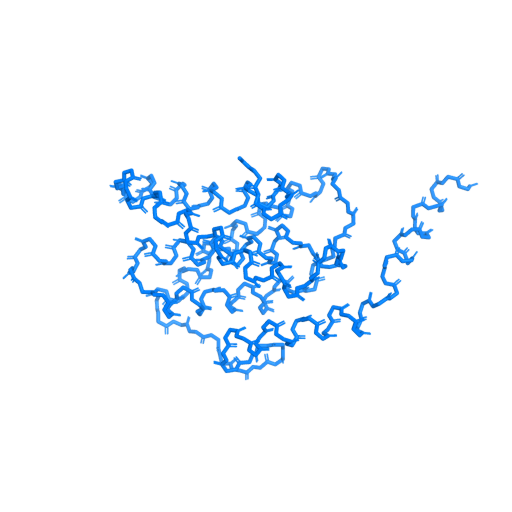 ALA A 1 118 ? -3.663 -8.353 6.782 1.00 98.56 118 ALA A O 1
ATOM 823 N N . ALA A 1 119 ? -5.249 -7.242 5.638 1.00 98.44 119 ALA A N 1
ATOM 824 C CA . ALA A 1 119 ? -6.041 -6.923 6.818 1.00 98.44 119 ALA A CA 1
ATOM 825 C C . ALA A 1 119 ? -6.584 -8.184 7.504 1.00 98.44 119 ALA A C 1
ATOM 827 O O . ALA A 1 119 ? -6.449 -8.325 8.718 1.00 98.44 119 ALA A O 1
ATOM 828 N N . LEU A 1 120 ? -7.154 -9.128 6.746 1.00 98.25 120 LEU A N 1
ATOM 829 C CA . LEU A 1 120 ? -7.626 -10.406 7.290 1.00 98.25 120 LEU A CA 1
ATOM 830 C C . LEU A 1 120 ? -6.504 -11.205 7.957 1.00 98.25 120 LEU A C 1
ATOM 832 O O . LEU A 1 120 ? -6.707 -11.752 9.040 1.00 98.25 120 LEU A O 1
ATOM 836 N N . LEU A 1 121 ? -5.331 -11.278 7.329 1.00 98.19 121 LEU A N 1
ATOM 837 C CA . LEU A 1 121 ? -4.184 -12.024 7.838 1.00 98.19 121 LEU A CA 1
ATOM 838 C C . LEU A 1 121 ? -3.760 -11.497 9.219 1.00 98.19 121 LEU A C 1
ATOM 840 O O . LEU A 1 121 ? -3.720 -12.252 10.193 1.00 98.19 121 LEU A O 1
ATOM 844 N N . VAL A 1 122 ? -3.564 -10.180 9.321 1.00 97.88 122 VAL A N 1
ATOM 845 C CA . VAL A 1 122 ? -3.147 -9.519 10.564 1.00 97.88 122 VAL A CA 1
ATOM 846 C C . VAL A 1 122 ? -4.237 -9.549 11.632 1.00 97.88 122 VAL A C 1
ATOM 848 O O . VAL A 1 122 ? -3.947 -9.779 12.807 1.00 97.88 122 VAL A O 1
ATOM 851 N N . MET A 1 123 ? -5.508 -9.379 11.258 1.00 96.62 123 MET A N 1
ATOM 852 C CA . MET A 1 123 ? -6.622 -9.510 12.206 1.00 96.62 123 MET A CA 1
ATOM 853 C C . MET A 1 123 ? -6.708 -10.913 12.816 1.00 96.62 123 MET A C 1
ATOM 855 O O . MET A 1 123 ? -7.090 -11.038 13.978 1.00 96.62 123 MET A O 1
ATOM 859 N N . ASN A 1 124 ? -6.293 -11.942 12.074 1.00 97.25 124 ASN A N 1
ATOM 860 C CA . ASN A 1 124 ? -6.194 -13.320 12.555 1.00 97.25 124 ASN A CA 1
ATOM 861 C C . ASN A 1 124 ? -4.873 -13.622 13.290 1.00 97.25 124 ASN A C 1
ATOM 863 O O . ASN A 1 124 ? -4.563 -14.788 13.515 1.00 97.25 124 ASN A O 1
ATOM 867 N N . GLY A 1 125 ? -4.088 -12.604 13.654 1.00 95.19 125 GLY A N 1
ATOM 868 C CA . GLY A 1 125 ? -2.871 -12.760 14.455 1.00 95.19 125 GLY A CA 1
ATOM 869 C C . GLY A 1 125 ? -1.633 -13.191 13.671 1.00 95.19 125 GLY A C 1
ATOM 870 O O . GLY A 1 125 ? -0.669 -13.638 14.284 1.00 95.19 125 GLY A O 1
ATOM 871 N N . HIS A 1 126 ? -1.643 -13.064 12.342 1.00 94.88 126 HIS A N 1
ATOM 872 C CA . HIS A 1 126 ? -0.499 -13.413 11.504 1.00 94.88 126 HIS A CA 1
ATOM 873 C C . HIS A 1 126 ? 0.180 -12.145 10.980 1.00 94.88 126 HIS A C 1
ATOM 875 O O . HIS A 1 126 ? -0.419 -11.365 10.240 1.00 94.88 126 HIS A O 1
ATOM 881 N N . SER A 1 127 ? 1.450 -11.965 11.326 1.00 87.81 127 SER A N 1
ATOM 882 C CA . SER A 1 127 ? 2.325 -10.935 10.765 1.00 87.81 127 SER A CA 1
ATOM 883 C C . SER A 1 127 ? 3.540 -11.595 10.113 1.00 87.81 127 SER A C 1
ATOM 885 O O . SER A 1 127 ? 3.999 -12.621 10.613 1.00 87.81 127 SER A O 1
ATOM 887 N N . PRO A 1 128 ? 4.067 -11.044 9.009 1.00 87.06 128 PRO A N 1
ATOM 888 C CA . PRO A 1 128 ? 5.243 -11.604 8.362 1.00 87.06 128 PRO A CA 1
ATOM 889 C C . PRO A 1 128 ? 6.483 -11.407 9.240 1.00 87.06 128 PRO A C 1
ATOM 891 O O . PRO A 1 128 ? 6.722 -10.305 9.734 1.00 87.06 128 PRO A O 1
ATOM 894 N N . ASP A 1 129 ? 7.284 -12.463 9.386 1.00 94.25 129 ASP A N 1
ATOM 895 C CA . ASP A 1 129 ? 8.626 -12.357 9.957 1.00 94.25 129 ASP A CA 1
ATOM 896 C C . ASP A 1 129 ? 9.562 -11.588 9.004 1.00 94.25 129 ASP A C 1
ATOM 898 O O . ASP A 1 129 ? 9.382 -11.678 7.779 1.00 94.25 129 ASP A O 1
ATOM 902 N N . PRO A 1 130 ? 10.586 -10.885 9.526 1.00 96.06 130 PRO A N 1
ATOM 903 C CA . PRO A 1 130 ? 11.597 -10.213 8.714 1.00 96.06 130 PRO A CA 1
ATOM 904 C C . PRO A 1 130 ? 12.290 -11.181 7.750 1.00 96.06 130 PRO A C 1
ATOM 906 O O . PRO A 1 130 ? 12.989 -12.107 8.164 1.00 96.06 130 PRO A O 1
ATOM 909 N N . GLN A 1 131 ? 12.092 -10.971 6.448 1.00 93.69 131 GLN A N 1
ATOM 910 C CA . GLN A 1 131 ? 12.682 -11.784 5.387 1.00 93.69 131 GLN A CA 1
ATOM 911 C C . GLN A 1 131 ? 12.625 -11.070 4.030 1.00 93.69 131 GLN A C 1
ATOM 913 O O . GLN A 1 131 ? 11.651 -10.392 3.692 1.00 93.69 131 GLN A O 1
ATOM 918 N N . GLY A 1 132 ? 13.657 -11.261 3.204 1.00 94.75 132 GLY A N 1
ATOM 919 C CA . GLY A 1 132 ? 13.736 -10.615 1.893 1.00 94.75 132 GLY A CA 1
ATOM 920 C C . GLY A 1 132 ? 13.689 -9.088 2.016 1.00 94.75 132 GLY A C 1
ATOM 921 O O . GLY A 1 132 ? 14.547 -8.494 2.658 1.00 94.75 132 GLY A O 1
ATOM 922 N N . VAL A 1 133 ? 12.690 -8.451 1.396 1.00 94.69 133 VAL A N 1
ATOM 923 C CA . VAL A 1 133 ? 12.487 -6.990 1.479 1.00 94.69 133 VAL A CA 1
ATOM 924 C C . VAL A 1 133 ? 11.818 -6.538 2.785 1.00 94.69 133 VAL A C 1
ATOM 926 O O . VAL A 1 133 ? 11.881 -5.355 3.121 1.00 94.69 133 VAL A O 1
ATOM 929 N N . VAL A 1 134 ? 11.175 -7.453 3.516 1.00 97.44 134 VAL A N 1
ATOM 930 C CA . VAL A 1 134 ? 10.472 -7.162 4.772 1.00 97.44 134 VAL A CA 1
ATOM 931 C C . VAL A 1 134 ? 11.484 -7.014 5.909 1.00 97.44 134 VAL A C 1
ATOM 933 O O . VAL A 1 134 ? 12.289 -7.913 6.140 1.00 97.44 134 VAL A O 1
ATOM 936 N N . GLY A 1 135 ? 11.440 -5.875 6.603 1.00 96.94 135 GLY A N 1
ATOM 937 C CA . GLY A 1 135 ? 12.241 -5.596 7.800 1.00 96.94 135 GLY A CA 1
ATOM 938 C C . GLY A 1 135 ? 11.462 -5.808 9.102 1.00 96.94 135 GLY A C 1
ATOM 939 O O . GLY A 1 135 ? 10.294 -6.184 9.080 1.00 96.94 135 GLY A O 1
ATOM 940 N N . GLU A 1 136 ? 12.097 -5.517 10.240 1.00 95.81 136 GLU A N 1
ATOM 941 C CA . GLU A 1 136 ? 11.478 -5.614 11.576 1.00 95.81 136 GLU A CA 1
ATOM 942 C C . GLU A 1 136 ? 10.400 -4.550 11.799 1.00 95.81 136 GLU A C 1
ATOM 944 O O . GLU A 1 136 ? 9.460 -4.753 12.565 1.00 95.81 136 GLU A O 1
ATOM 949 N N . THR A 1 137 ? 10.527 -3.409 11.119 1.00 96.69 137 THR A N 1
ATOM 950 C CA . THR A 1 137 ? 9.566 -2.308 11.201 1.00 96.69 137 THR A CA 1
ATOM 951 C C . THR A 1 137 ? 9.065 -1.887 9.825 1.00 96.69 137 THR A C 1
ATOM 953 O O . THR A 1 137 ? 9.645 -2.214 8.778 1.00 96.69 137 THR A O 1
ATOM 956 N N . ILE A 1 138 ? 7.984 -1.104 9.817 1.00 97.19 138 ILE A N 1
ATOM 957 C CA . ILE A 1 138 ? 7.471 -0.500 8.588 1.00 97.19 138 ILE A CA 1
ATOM 958 C C . ILE A 1 138 ? 8.486 0.482 7.985 1.00 97.19 138 ILE A C 1
ATOM 960 O O . ILE A 1 138 ? 8.656 0.502 6.768 1.00 97.19 138 ILE A O 1
ATOM 964 N N . GLU A 1 139 ? 9.224 1.234 8.808 1.00 97.69 139 GLU A N 1
ATOM 965 C CA . GLU A 1 139 ? 10.303 2.129 8.368 1.00 97.69 139 GLU A CA 1
ATOM 966 C C . GLU A 1 139 ? 11.385 1.350 7.624 1.00 97.69 139 GLU A C 1
ATOM 968 O O . GLU A 1 139 ? 11.761 1.729 6.516 1.00 97.69 139 GLU A O 1
ATOM 973 N N . GLN A 1 140 ? 11.871 0.257 8.222 1.00 97.94 140 GLN A N 1
ATOM 974 C CA . GLN A 1 140 ? 12.899 -0.580 7.611 1.00 97.94 140 GLN A CA 1
ATOM 975 C C . GLN A 1 140 ? 12.395 -1.200 6.304 1.00 97.94 140 GLN A C 1
ATOM 977 O O . GLN A 1 140 ? 13.078 -1.116 5.289 1.00 97.94 140 GLN A O 1
ATOM 982 N N . THR A 1 141 ? 11.171 -1.736 6.294 1.00 97.94 141 THR A N 1
ATOM 983 C CA . THR A 1 141 ? 10.553 -2.312 5.088 1.00 97.94 141 THR A CA 1
ATOM 984 C C . THR A 1 141 ? 10.433 -1.281 3.962 1.00 97.94 141 THR A C 1
ATOM 986 O O . THR A 1 141 ? 10.757 -1.571 2.810 1.00 97.94 141 THR A O 1
ATOM 989 N N . VAL A 1 142 ? 10.004 -0.052 4.270 1.00 97.19 142 VAL A N 1
ATOM 990 C CA . VAL A 1 142 ? 9.914 1.016 3.264 1.00 97.19 142 VAL A CA 1
ATOM 991 C C . VAL A 1 142 ? 11.298 1.460 2.793 1.00 97.19 142 VAL A C 1
ATOM 993 O O . VAL A 1 142 ? 11.466 1.697 1.600 1.00 97.19 142 VAL A O 1
ATOM 996 N N . ASN A 1 143 ? 12.298 1.532 3.674 1.00 97.00 143 ASN A N 1
ATOM 997 C CA . ASN A 1 143 ? 13.670 1.855 3.276 1.00 97.00 143 ASN A CA 1
ATOM 998 C C . ASN A 1 143 ? 14.253 0.785 2.340 1.00 97.00 143 ASN A C 1
ATOM 1000 O O . ASN A 1 143 ? 14.805 1.132 1.297 1.00 97.00 143 ASN A O 1
ATOM 1004 N N . ASN A 1 144 ? 14.052 -0.499 2.650 1.00 96.94 144 ASN A N 1
ATOM 1005 C CA . ASN A 1 144 ? 14.460 -1.613 1.790 1.00 96.94 144 ASN A CA 1
ATOM 1006 C C . ASN A 1 144 ? 13.788 -1.527 0.413 1.00 96.94 144 ASN A C 1
ATOM 1008 O O . ASN A 1 144 ? 14.432 -1.704 -0.620 1.00 96.94 144 ASN A O 1
ATOM 1012 N N . LEU A 1 145 ? 12.490 -1.211 0.382 1.00 95.38 145 LEU A N 1
ATOM 1013 C CA . LEU A 1 145 ? 11.748 -1.007 -0.860 1.00 95.38 145 LEU A CA 1
ATOM 1014 C C . LEU A 1 145 ? 12.322 0.139 -1.694 1.00 95.38 145 LEU A C 1
ATOM 1016 O O . LEU A 1 145 ? 12.465 -0.002 -2.909 1.00 95.38 145 LEU A O 1
ATOM 1020 N N . VAL A 1 146 ? 12.623 1.274 -1.058 1.00 94.25 146 VAL A N 1
ATOM 1021 C CA . VAL A 1 146 ? 13.225 2.430 -1.733 1.00 94.25 146 VAL A CA 1
ATOM 1022 C C . VAL A 1 146 ? 14.569 2.030 -2.328 1.00 94.25 146 VAL A C 1
ATOM 1024 O O . VAL A 1 146 ? 14.797 2.278 -3.508 1.00 94.25 146 VAL A O 1
ATOM 1027 N N . GLU A 1 147 ? 15.406 1.318 -1.574 1.00 94.12 147 GLU A N 1
ATOM 1028 C CA . GLU A 1 147 ? 16.694 0.833 -2.066 1.00 94.12 147 GLU A CA 1
ATOM 1029 C C . GLU A 1 147 ? 16.549 -0.095 -3.283 1.00 94.12 147 GLU A C 1
ATOM 1031 O O . GLU A 1 147 ? 17.233 0.101 -4.291 1.00 94.12 147 GLU A O 1
ATOM 1036 N N . VAL A 1 148 ? 15.629 -1.066 -3.238 1.00 93.06 148 VAL A N 1
ATOM 1037 C CA . VAL A 1 148 ? 15.351 -1.965 -4.373 1.00 93.06 148 VAL A CA 1
ATOM 1038 C C . VAL A 1 148 ? 14.839 -1.185 -5.584 1.00 93.06 148 VAL A C 1
ATOM 1040 O O . VAL A 1 148 ? 15.281 -1.430 -6.708 1.00 93.06 148 VAL A O 1
ATOM 1043 N N . SER A 1 149 ? 13.938 -0.224 -5.376 1.00 91.50 149 SER A N 1
ATOM 1044 C CA . SER A 1 149 ? 13.395 0.610 -6.449 1.00 91.50 149 SER A CA 1
ATOM 1045 C C . SER A 1 149 ? 14.472 1.492 -7.087 1.00 91.50 149 SER A C 1
ATOM 1047 O O . SER A 1 149 ? 14.522 1.602 -8.309 1.00 91.50 149 SER A O 1
ATOM 1049 N N . GLU A 1 150 ? 15.318 2.144 -6.292 1.00 89.56 150 GLU A N 1
ATOM 1050 C CA . GLU A 1 150 ? 16.319 3.092 -6.791 1.00 89.56 150 GLU A CA 1
ATOM 1051 C C . GLU A 1 150 ? 17.526 2.381 -7.404 1.00 89.56 150 GLU A C 1
ATOM 1053 O O . GLU A 1 150 ? 17.929 2.693 -8.526 1.00 89.56 150 GLU A O 1
ATOM 1058 N N . LYS A 1 151 ? 18.094 1.395 -6.700 1.00 90.25 151 LYS A N 1
ATOM 1059 C CA . LYS A 1 151 ? 19.305 0.694 -7.148 1.00 90.25 151 LYS A CA 1
ATOM 1060 C C . LYS A 1 151 ? 18.990 -0.463 -8.091 1.00 90.25 151 LYS A C 1
ATOM 1062 O O . LYS A 1 151 ? 19.692 -0.655 -9.079 1.00 90.25 151 LYS A O 1
ATOM 1067 N N . GLY A 1 152 ? 17.943 -1.234 -7.800 1.00 90.19 152 GLY A N 1
ATOM 1068 C CA . GLY A 1 152 ? 17.587 -2.434 -8.562 1.00 90.19 152 GLY A CA 1
ATOM 1069 C C . GLY A 1 152 ? 16.819 -2.145 -9.853 1.00 90.19 152 GLY A C 1
ATOM 1070 O O . GLY A 1 152 ? 16.947 -2.893 -10.820 1.00 90.19 152 GLY A O 1
ATOM 1071 N N . MET A 1 153 ? 16.049 -1.052 -9.900 1.00 91.50 153 MET A N 1
ATOM 1072 C CA . MET A 1 153 ? 15.175 -0.720 -11.036 1.00 91.50 153 MET A CA 1
ATOM 1073 C C . MET A 1 153 ? 15.557 0.591 -11.744 1.00 91.50 153 MET A C 1
ATOM 1075 O O . MET A 1 153 ? 14.783 1.085 -12.562 1.00 91.50 153 MET A O 1
ATOM 1079 N N . GLY A 1 154 ? 16.754 1.138 -11.501 1.00 88.69 154 GLY A N 1
ATOM 1080 C CA . GLY A 1 154 ? 17.172 2.451 -12.021 1.00 88.69 154 GLY A CA 1
ATOM 1081 C C . GLY A 1 154 ? 17.150 2.605 -13.552 1.00 88.69 154 GLY A C 1
ATOM 1082 O O . GLY A 1 154 ? 17.017 3.715 -14.056 1.00 88.69 154 GLY A O 1
ATOM 1083 N N . ASN A 1 155 ? 17.217 1.503 -14.310 1.00 92.25 155 ASN A N 1
ATOM 1084 C CA . ASN A 1 155 ? 17.133 1.513 -15.779 1.00 92.25 155 ASN A CA 1
ATOM 1085 C C . ASN A 1 155 ? 15.739 1.161 -16.332 1.00 92.25 155 ASN A C 1
ATOM 1087 O O . ASN A 1 155 ? 15.565 1.096 -17.552 1.00 92.25 155 ASN A O 1
ATOM 1091 N N . LEU A 1 156 ? 14.750 0.899 -15.470 1.00 91.81 156 LEU A N 1
ATOM 1092 C CA . LEU A 1 156 ? 13.459 0.365 -15.900 1.00 91.81 156 LEU A CA 1
ATOM 1093 C C . LEU A 1 156 ? 12.678 1.352 -16.770 1.00 91.81 156 LEU A C 1
ATOM 1095 O O . LEU A 1 156 ? 12.129 0.949 -17.792 1.00 91.81 156 LEU A O 1
ATOM 1099 N N . ASP A 1 157 ? 12.682 2.637 -16.415 1.00 89.62 157 ASP A N 1
ATOM 1100 C CA . ASP A 1 157 ? 11.985 3.671 -17.188 1.00 89.62 157 ASP A CA 1
ATOM 1101 C C . ASP A 1 157 ? 12.505 3.732 -18.629 1.00 89.62 157 ASP A C 1
ATOM 1103 O O . ASP A 1 157 ? 11.719 3.749 -19.578 1.00 89.62 157 ASP A O 1
ATOM 1107 N N . LYS A 1 158 ? 13.833 3.668 -18.808 1.00 92.38 158 LYS A N 1
ATOM 1108 C CA . LYS A 1 158 ? 14.459 3.610 -20.134 1.00 92.38 158 LYS A CA 1
ATOM 1109 C C . LYS A 1 158 ? 14.016 2.363 -20.900 1.00 92.38 158 LYS A C 1
ATOM 1111 O O . LYS A 1 158 ? 13.603 2.472 -22.050 1.00 92.38 158 LYS A O 1
ATOM 1116 N N . ALA A 1 159 ? 14.035 1.196 -20.256 1.00 93.56 159 ALA A N 1
ATOM 1117 C CA . ALA A 1 159 ? 13.604 -0.052 -20.883 1.00 93.56 159 ALA A CA 1
ATOM 1118 C C . ALA A 1 159 ? 12.126 -0.010 -21.322 1.00 93.56 159 ALA A C 1
ATOM 1120 O O . ALA A 1 159 ? 11.790 -0.494 -22.404 1.00 93.56 159 ALA A O 1
ATOM 1121 N N . ILE A 1 160 ? 11.245 0.599 -20.518 1.00 92.06 160 ILE A N 1
ATOM 1122 C CA . ILE A 1 160 ? 9.830 0.799 -20.866 1.00 92.06 160 ILE A CA 1
ATOM 1123 C C . ILE A 1 160 ? 9.704 1.735 -22.073 1.00 92.06 160 ILE A C 1
ATOM 1125 O O . ILE A 1 160 ? 8.976 1.415 -23.013 1.00 92.06 160 ILE A O 1
ATOM 1129 N N . ILE A 1 161 ? 10.430 2.856 -22.085 1.00 92.00 161 ILE A N 1
ATOM 1130 C CA . ILE A 1 161 ? 10.450 3.792 -23.218 1.00 92.00 161 ILE A CA 1
ATOM 1131 C C . ILE A 1 161 ? 10.926 3.090 -24.497 1.00 92.00 161 ILE A C 1
ATOM 1133 O O . ILE A 1 161 ? 10.289 3.229 -25.539 1.00 92.00 161 ILE A O 1
ATOM 1137 N N . ASP A 1 162 ? 11.969 2.263 -24.423 1.00 95.19 162 ASP A N 1
ATOM 1138 C CA . ASP A 1 162 ? 12.474 1.501 -25.572 1.00 95.19 162 ASP A CA 1
ATOM 1139 C C . ASP A 1 162 ? 11.451 0.472 -26.091 1.00 95.19 162 ASP A C 1
ATOM 1141 O O . ASP A 1 162 ? 11.384 0.199 -27.291 1.00 95.19 162 ASP A O 1
ATOM 1145 N N . VAL A 1 163 ? 10.630 -0.124 -25.215 1.00 93.38 163 VAL A N 1
ATOM 1146 C CA . VAL A 1 163 ? 9.494 -0.976 -25.624 1.00 93.38 163 VAL A CA 1
ATOM 1147 C C . VAL A 1 163 ? 8.413 -0.153 -26.324 1.00 93.38 163 VAL A C 1
ATOM 1149 O O . VAL A 1 163 ? 7.851 -0.612 -27.317 1.00 93.38 163 VAL A O 1
ATOM 1152 N N . ILE A 1 164 ? 8.117 1.051 -25.827 1.00 91.69 164 ILE A N 1
ATOM 1153 C CA . ILE A 1 164 ? 7.113 1.944 -26.419 1.00 91.69 164 ILE A CA 1
ATOM 1154 C C . ILE A 1 164 ? 7.570 2.414 -27.804 1.00 91.69 164 ILE A C 1
ATOM 1156 O O . ILE A 1 164 ? 6.810 2.284 -28.759 1.00 91.69 164 ILE A O 1
ATOM 1160 N N . ASN A 1 165 ? 8.812 2.884 -27.934 1.00 94.56 165 ASN A N 1
ATOM 1161 C CA . ASN A 1 165 ? 9.366 3.391 -29.192 1.00 94.56 165 ASN A CA 1
ATOM 1162 C C . ASN A 1 165 ? 9.380 2.326 -30.294 1.00 94.56 165 ASN A C 1
ATOM 1164 O O . ASN A 1 165 ? 9.055 2.629 -31.437 1.00 94.56 165 ASN A O 1
ATOM 1168 N N . ARG A 1 166 ? 9.658 1.060 -29.948 1.00 95.94 166 ARG A N 1
ATOM 1169 C CA . ARG A 1 166 ? 9.606 -0.069 -30.894 1.00 95.94 166 ARG A CA 1
ATOM 1170 C C . ARG A 1 166 ? 8.226 -0.323 -31.508 1.00 95.94 166 ARG A C 1
ATOM 1172 O O . ARG A 1 166 ? 8.148 -1.041 -32.491 1.00 95.94 166 ARG A O 1
ATOM 1179 N N . ARG A 1 167 ? 7.141 0.223 -30.947 1.00 91.31 167 ARG A N 1
ATOM 1180 C CA . ARG A 1 167 ? 5.793 0.122 -31.541 1.00 91.31 167 ARG A CA 1
ATOM 1181 C C . ARG A 1 167 ? 5.554 1.132 -32.662 1.00 91.31 167 ARG A C 1
ATOM 1183 O O . ARG A 1 167 ? 4.567 0.997 -33.377 1.00 91.31 167 ARG A O 1
ATOM 1190 N N . PHE A 1 168 ? 6.404 2.152 -32.757 1.00 87.19 168 PHE A N 1
ATOM 1191 C CA . PHE A 1 168 ? 6.289 3.254 -33.711 1.00 87.19 168 PHE A CA 1
ATOM 1192 C C . PHE A 1 168 ? 7.451 3.297 -34.716 1.00 87.19 168 PHE A C 1
ATOM 1194 O O . PHE A 1 168 ? 7.507 4.223 -35.523 1.00 87.19 168 PHE A O 1
ATOM 1201 N N . ALA A 1 169 ? 8.372 2.333 -34.635 1.00 74.56 169 ALA A N 1
ATOM 1202 C CA . ALA A 1 169 ? 9.433 2.092 -35.609 1.00 74.56 169 ALA A CA 1
ATOM 1203 C C . ALA A 1 169 ? 8.952 1.076 -36.651 1.00 74.56 169 ALA A C 1
ATOM 1205 O O . ALA A 1 169 ? 9.293 1.263 -37.837 1.00 74.56 169 ALA A O 1
#

Sequence (169 aa):
MSSAGSGNHGVTAILPVAVCAQHHGKSREETARAVAFSHLATSYIKSRTGRLTPTCGCTVAAGAGAAAGITYLMTGDPEKAAQAMIVVLGNLVGMVCDGAKYTCALKVGTGALEAYHAALLVMNGHSPDPQGVVGETIEQTVNNLVEVSEKGMGNLDKAIIDVINRRFA

pLDDT: mean 95.06, std 5.12, range [62.0, 98.88]

Organism: NCBI:txid1076179

Radius of gyration: 15.77 Å; chains: 1; bounding box: 41×27×52 Å